Protein AF-X1I9Y3-F1 (afdb_monomer_lite)

Sequence (84 aa):
KSVVFFTPRRIAVLFRKMEDYEKRMPKRIYGPPADMAFDNNGKPTSAAIGFAKSYNKVPSDLKIAIKKDKKVCYLEIKEKPKQT

pLDDT: mean 76.44, std 8.78, range [50.75, 90.88]

Organism: NCBI:txid412755

Secondary structure (DSSP, 8-state):
-PPP----S------S---SS--PPPEEEEEEEHHHHB-TTSPBPHHHHHHHHHTT--GGGPEEEEETTEEEEEEEE-PPPPP-

InterPro domains:
  IPR006194 Glycine-tRNA synthetase, heterodimeric [PTHR30075] (4-83)
  IPR015944 Glycine-tRNA ligase, beta subunit [PF02092] (4-83)

Structure (mmCIF, N/CA/C/O backbone):
data_AF-X1I9Y3-F1
#
_entry.id   AF-X1I9Y3-F1
#
loop_
_atom_site.group_PDB
_atom_site.id
_atom_site.type_symbol
_atom_site.label_atom_id
_atom_site.label_alt_id
_atom_site.label_comp_id
_atom_site.label_asym_id
_atom_site.label_entity_id
_atom_site.label_seq_id
_atom_site.pdbx_PDB_ins_code
_atom_site.Cartn_x
_atom_site.Cartn_y
_atom_site.Cartn_z
_atom_site.occupancy
_atom_site.B_iso_or_equiv
_atom_site.auth_seq_id
_atom_site.auth_comp_id
_atom_site.auth_asym_id
_atom_site.auth_atom_id
_atom_site.pdbx_PDB_model_num
ATOM 1 N N . LYS A 1 1 ? -5.551 -36.046 -22.937 1.00 54.94 1 LYS A N 1
ATOM 2 C CA . LYS A 1 1 ? -4.663 -34.858 -23.021 1.00 54.94 1 LYS A CA 1
ATOM 3 C C . LYS A 1 1 ? -3.304 -35.253 -22.466 1.00 54.94 1 LYS A C 1
ATOM 5 O O . LYS A 1 1 ? -3.236 -35.548 -21.283 1.00 54.94 1 LYS A O 1
ATOM 10 N N . SER A 1 2 ? -2.265 -35.326 -23.293 1.00 60.84 2 SER A N 1
ATOM 11 C CA . SER A 1 2 ? -0.899 -35.586 -22.827 1.00 60.84 2 SER A CA 1
ATOM 12 C C . SER A 1 2 ? -0.226 -34.263 -22.468 1.00 60.84 2 SER A C 1
ATOM 14 O O . SER A 1 2 ? -0.187 -33.349 -23.290 1.00 60.84 2 SER A O 1
ATOM 16 N N . VAL A 1 3 ? 0.272 -34.153 -21.239 1.00 69.25 3 VAL A N 1
ATOM 17 C CA . VAL A 1 3 ? 1.107 -33.028 -20.804 1.00 69.25 3 VAL A CA 1
ATOM 18 C C . VAL A 1 3 ? 2.556 -33.421 -21.073 1.00 69.25 3 VAL A C 1
ATOM 20 O O . VAL A 1 3 ? 3.005 -34.459 -20.596 1.00 69.25 3 VAL A O 1
ATOM 23 N N . VAL A 1 4 ? 3.262 -32.633 -21.882 1.00 77.00 4 VAL A N 1
ATOM 24 C CA . VAL A 1 4 ? 4.664 -32.879 -22.242 1.00 77.00 4 VAL A CA 1
ATOM 25 C C . VAL A 1 4 ? 5.547 -31.943 -21.425 1.00 77.00 4 VAL A C 1
ATOM 27 O O . VAL A 1 4 ? 5.361 -30.729 -21.464 1.00 77.00 4 VAL A O 1
ATOM 30 N N . PHE A 1 5 ? 6.507 -32.510 -20.695 1.00 81.06 5 PHE A N 1
ATOM 31 C CA . PHE A 1 5 ? 7.518 -31.774 -19.934 1.00 81.06 5 PHE A CA 1
ATOM 32 C C . PHE A 1 5 ? 8.893 -31.965 -20.581 1.00 81.06 5 PHE A C 1
ATOM 34 O O . PHE A 1 5 ? 9.200 -33.048 -21.074 1.00 81.06 5 PHE A O 1
ATOM 41 N N . PHE A 1 6 ? 9.718 -30.918 -20.578 1.00 85.44 6 PHE A N 1
ATOM 42 C CA . PHE A 1 6 ? 11.070 -30.926 -21.143 1.00 85.44 6 PHE A CA 1
ATOM 43 C C . PHE A 1 6 ? 12.030 -30.128 -20.252 1.00 85.44 6 PHE A C 1
ATOM 45 O O . PHE A 1 6 ? 11.629 -29.155 -19.616 1.00 85.44 6 PHE A O 1
ATOM 52 N N . THR A 1 7 ? 13.308 -30.507 -20.254 1.00 82.50 7 THR A N 1
ATOM 53 C CA . THR A 1 7 ? 14.405 -29.832 -19.538 1.00 82.50 7 THR A CA 1
ATOM 54 C C . THR A 1 7 ? 15.453 -29.318 -20.536 1.00 82.50 7 THR A C 1
ATOM 56 O O . THR A 1 7 ? 16.524 -29.909 -20.694 1.00 82.50 7 THR A O 1
ATOM 59 N N . PRO A 1 8 ? 15.164 -28.237 -21.285 1.00 89.56 8 PRO A N 1
ATOM 60 C CA . PRO A 1 8 ? 16.099 -27.724 -22.279 1.00 89.56 8 PRO A CA 1
ATOM 61 C C . PRO A 1 8 ? 17.396 -27.248 -21.612 1.00 89.56 8 PRO A C 1
ATOM 63 O O . PRO A 1 8 ? 17.383 -26.507 -20.632 1.00 89.56 8 PRO A O 1
ATOM 66 N N . ARG A 1 9 ? 18.539 -27.637 -22.187 1.00 90.88 9 ARG A N 1
ATOM 67 C CA . ARG A 1 9 ? 19.875 -27.278 -21.681 1.00 90.88 9 ARG A CA 1
ATOM 68 C C . ARG A 1 9 ? 20.165 -25.768 -21.760 1.00 90.88 9 ARG A C 1
ATOM 70 O O . ARG A 1 9 ? 21.090 -25.317 -21.090 1.00 90.88 9 ARG A O 1
ATOM 77 N N . ARG A 1 10 ? 19.417 -24.989 -22.561 1.00 89.06 10 ARG A N 1
ATOM 78 C CA . ARG A 1 10 ? 19.521 -23.518 -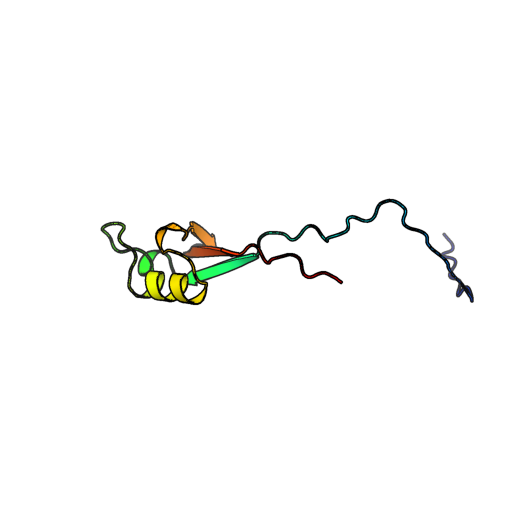22.667 1.00 89.06 10 ARG A CA 1
ATOM 79 C C . ARG A 1 10 ? 18.190 -22.881 -23.084 1.00 89.06 10 ARG A C 1
ATOM 81 O O . ARG A 1 10 ? 17.566 -23.342 -24.033 1.00 89.06 10 ARG A O 1
ATOM 88 N N . ILE A 1 11 ? 17.814 -21.790 -22.419 1.00 90.25 11 ILE A N 1
ATOM 89 C CA . ILE A 1 11 ? 16.694 -20.907 -22.779 1.00 90.25 11 ILE A CA 1
ATOM 90 C C . ILE A 1 11 ? 17.242 -19.474 -22.791 1.00 90.25 11 ILE A C 1
ATOM 92 O O . ILE A 1 11 ? 17.939 -19.087 -21.856 1.00 90.25 11 ILE A O 1
ATOM 96 N N . ALA A 1 12 ? 16.938 -18.694 -23.830 1.00 89.12 12 ALA A N 1
ATOM 97 C CA . ALA A 1 12 ? 17.260 -17.269 -23.903 1.00 89.12 12 ALA A CA 1
ATOM 98 C C . ALA A 1 12 ? 15.979 -16.466 -24.163 1.00 89.12 12 ALA A C 1
ATOM 100 O O . ALA A 1 12 ? 15.196 -16.820 -25.043 1.00 89.12 12 ALA A O 1
ATOM 101 N N . VAL A 1 13 ? 15.766 -15.396 -23.395 1.00 88.50 13 VAL A N 1
ATOM 102 C CA . VAL A 1 13 ? 14.587 -14.524 -23.492 1.00 88.50 13 VAL A CA 1
ATOM 103 C C . VAL A 1 13 ? 15.062 -13.077 -23.574 1.00 88.50 13 VAL A C 1
ATOM 105 O O . VAL A 1 13 ? 15.874 -12.650 -22.759 1.00 88.50 13 VAL A O 1
ATOM 108 N N . LEU A 1 14 ? 14.563 -12.325 -24.559 1.00 87.12 14 LEU A N 1
ATOM 109 C CA . LEU A 1 14 ? 14.868 -10.906 -24.744 1.00 87.12 14 LEU A CA 1
ATOM 110 C C . LEU A 1 14 ? 13.607 -10.071 -24.513 1.00 87.12 14 LEU A C 1
ATOM 112 O O . LEU A 1 14 ? 12.665 -10.125 -25.306 1.00 87.12 14 LEU A O 1
ATOM 116 N N . PHE A 1 15 ? 13.616 -9.248 -23.470 1.00 84.88 15 PHE A N 1
ATOM 117 C CA . PHE A 1 15 ? 12.555 -8.282 -23.204 1.00 84.88 15 PHE A CA 1
ATOM 118 C C . PHE A 1 15 ? 12.928 -6.930 -23.820 1.00 84.88 15 PHE A C 1
ATOM 120 O O . PHE A 1 15 ? 13.925 -6.327 -23.444 1.00 84.88 15 PHE A O 1
ATOM 127 N N . ARG A 1 16 ? 12.138 -6.448 -24.789 1.00 81.12 16 ARG A N 1
ATOM 128 C CA . ARG A 1 16 ? 12.398 -5.171 -25.491 1.00 81.12 16 ARG A CA 1
ATOM 129 C C . ARG A 1 16 ? 11.777 -3.943 -24.815 1.00 81.12 16 ARG A C 1
ATOM 131 O O . ARG A 1 16 ? 12.122 -2.824 -25.165 1.00 81.12 16 ARG A O 1
ATOM 138 N N . LYS A 1 17 ? 10.807 -4.150 -23.923 1.00 78.44 17 LYS A N 1
ATOM 139 C CA . LYS A 1 17 ? 10.007 -3.098 -23.277 1.00 78.44 17 LYS A CA 1
ATOM 140 C C . LYS A 1 17 ? 9.794 -3.432 -21.803 1.00 78.44 17 LYS A C 1
ATOM 142 O O . LYS A 1 17 ? 8.674 -3.704 -21.381 1.00 78.44 17 LYS A O 1
ATOM 147 N N . MET A 1 18 ? 10.885 -3.500 -21.053 1.00 78.44 18 MET A N 1
ATOM 148 C CA . MET A 1 18 ? 10.813 -3.539 -19.597 1.00 78.44 18 MET A CA 1
ATOM 149 C C . MET A 1 18 ? 10.788 -2.091 -19.103 1.00 78.44 18 MET A C 1
ATOM 151 O O . MET A 1 18 ? 11.548 -1.272 -19.611 1.00 78.44 18 MET A O 1
ATOM 155 N N . GLU A 1 19 ? 9.883 -1.755 -18.185 1.00 76.44 19 GLU A N 1
ATOM 156 C CA . GLU A 1 19 ? 9.965 -0.465 -17.495 1.00 76.44 19 GLU A CA 1
ATOM 157 C C . GLU A 1 19 ? 11.245 -0.466 -16.639 1.00 76.44 19 GLU A C 1
ATOM 159 O O . GLU A 1 19 ? 11.528 -1.464 -15.976 1.00 76.44 19 GLU A O 1
ATOM 164 N N . ASP A 1 20 ? 12.001 0.640 -16.631 1.00 72.06 20 ASP A N 1
ATOM 165 C CA . ASP A 1 20 ? 13.239 0.780 -15.833 1.00 72.06 20 ASP A CA 1
ATOM 166 C C . ASP A 1 20 ? 12.992 0.615 -14.322 1.00 72.06 20 ASP A C 1
ATOM 168 O O . ASP A 1 20 ? 13.913 0.390 -13.535 1.00 72.06 20 ASP A O 1
ATOM 172 N N . TYR A 1 21 ? 11.727 0.727 -13.911 1.00 68.25 21 TYR A N 1
ATOM 173 C CA . TYR A 1 21 ? 11.283 0.597 -12.538 1.00 68.25 21 TYR A CA 1
ATOM 174 C C . TYR A 1 21 ? 10.002 -0.226 -12.477 1.00 68.25 21 TYR A C 1
ATOM 176 O O . TYR A 1 21 ? 9.078 -0.038 -13.265 1.00 68.25 21 TYR A O 1
ATOM 184 N N . GLU A 1 22 ? 9.904 -1.090 -11.474 1.00 71.94 22 GLU A N 1
ATOM 185 C CA . GLU A 1 22 ? 8.640 -1.722 -11.122 1.00 71.94 22 GLU A CA 1
ATOM 186 C C . GLU A 1 22 ? 7.637 -0.656 -10.646 1.00 71.94 22 GLU A C 1
ATOM 188 O O . GLU A 1 22 ? 7.974 0.198 -9.815 1.00 71.94 22 GLU A O 1
ATOM 193 N N . LYS A 1 23 ? 6.390 -0.709 -11.138 1.00 66.69 23 LYS A N 1
ATOM 194 C CA . LYS A 1 23 ? 5.280 0.119 -10.634 1.00 66.69 23 LYS A CA 1
ATOM 195 C C . LYS A 1 23 ? 5.046 -0.163 -9.153 1.00 66.69 23 LYS A C 1
ATOM 197 O O . LYS A 1 23 ? 4.261 -1.033 -8.782 1.00 66.69 23 LYS A O 1
ATOM 202 N N . ARG A 1 24 ? 5.704 0.603 -8.284 1.00 66.12 24 ARG A N 1
ATOM 203 C CA . ARG A 1 24 ? 5.492 0.504 -6.841 1.00 66.12 24 ARG A CA 1
ATOM 204 C C . ARG A 1 24 ? 4.137 1.086 -6.480 1.00 66.12 24 ARG A C 1
ATOM 206 O O . ARG A 1 24 ? 3.876 2.276 -6.659 1.00 66.12 24 ARG A O 1
ATOM 213 N N . MET A 1 25 ? 3.282 0.239 -5.924 1.00 70.56 25 MET A N 1
ATOM 214 C CA . MET A 1 25 ? 2.072 0.700 -5.262 1.00 70.56 25 MET A CA 1
ATOM 215 C C . MET A 1 25 ? 2.459 1.484 -3.998 1.00 70.56 25 MET A C 1
ATOM 217 O O . MET A 1 25 ? 3.380 1.072 -3.286 1.00 70.56 25 MET A O 1
ATOM 221 N N . PRO A 1 26 ? 1.785 2.608 -3.696 1.00 71.00 26 PRO A N 1
ATOM 222 C CA . PRO A 1 26 ? 2.035 3.341 -2.463 1.00 71.00 26 PRO A CA 1
ATOM 223 C C . PRO A 1 26 ? 1.791 2.417 -1.268 1.00 71.00 26 PRO A C 1
ATOM 225 O O . PRO A 1 26 ? 0.713 1.834 -1.121 1.00 71.00 26 PRO A O 1
ATOM 228 N N . LYS A 1 27 ? 2.794 2.277 -0.398 1.00 78.38 27 LYS A N 1
ATOM 229 C CA . LYS A 1 27 ? 2.665 1.451 0.800 1.00 78.38 27 LYS A CA 1
ATOM 230 C C . LYS A 1 27 ? 1.850 2.224 1.829 1.00 78.38 27 LYS A C 1
ATOM 232 O O . LYS A 1 27 ? 2.243 3.309 2.258 1.00 78.38 27 LYS A O 1
ATOM 237 N N . ARG A 1 28 ? 0.709 1.659 2.223 1.00 83.94 28 ARG A N 1
ATOM 238 C CA . ARG A 1 28 ? -0.119 2.187 3.313 1.00 83.94 28 ARG A CA 1
ATOM 239 C C . ARG A 1 28 ? 0.402 1.660 4.640 1.00 83.94 28 ARG A C 1
ATOM 241 O O . ARG A 1 28 ? 0.358 0.455 4.887 1.00 83.94 28 ARG A O 1
ATOM 248 N N . ILE A 1 29 ? 0.875 2.559 5.490 1.00 82.38 29 ILE A N 1
ATOM 249 C CA . ILE A 1 29 ? 1.282 2.238 6.854 1.00 82.38 29 ILE A CA 1
ATOM 250 C C . ILE A 1 29 ? 0.161 2.645 7.791 1.00 82.38 29 ILE A C 1
ATOM 252 O O . I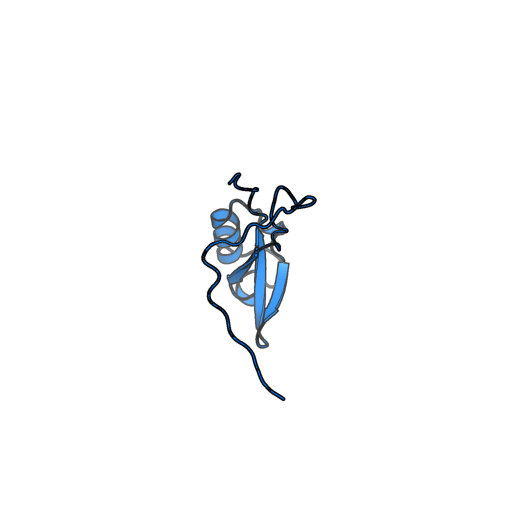LE A 1 29 ? -0.191 3.817 7.867 1.00 82.38 29 ILE A O 1
ATOM 256 N N . TYR A 1 30 ? -0.395 1.662 8.489 1.00 83.50 30 TYR A N 1
ATOM 257 C CA . TYR A 1 30 ? -1.454 1.870 9.466 1.00 83.50 30 TYR A CA 1
ATOM 258 C C . TYR A 1 30 ? -0.847 2.258 10.813 1.00 83.50 30 TYR A C 1
ATOM 260 O O . TYR A 1 30 ? 0.142 1.669 11.245 1.00 83.50 30 TYR A O 1
ATOM 268 N N . GLY A 1 31 ? -1.447 3.253 11.447 1.00 81.19 31 GLY A N 1
ATOM 269 C CA . GLY A 1 31 ? -1.055 3.797 12.735 1.00 81.19 31 GLY A CA 1
ATOM 270 C C . GLY A 1 31 ? -2.135 3.588 13.796 1.00 81.19 31 GLY A C 1
ATOM 271 O O . GLY A 1 31 ? -2.849 2.582 13.751 1.00 81.19 31 GLY A O 1
ATOM 272 N N . PRO A 1 32 ? -2.246 4.513 14.766 1.00 81.50 32 PRO A N 1
ATOM 273 C CA . PRO A 1 32 ? -3.190 4.378 15.867 1.00 81.50 32 PRO A CA 1
ATOM 274 C C . PRO A 1 32 ? -4.657 4.409 15.387 1.00 81.50 32 PRO A C 1
ATOM 276 O O . PRO A 1 32 ? -4.951 4.898 14.287 1.00 81.50 32 PRO A O 1
ATOM 279 N N . PRO A 1 33 ? -5.593 3.889 16.206 1.00 81.94 33 PRO A N 1
ATOM 280 C CA . PRO A 1 33 ? -7.025 4.053 15.975 1.00 81.94 33 PRO A CA 1
ATOM 281 C C . PRO A 1 33 ? -7.377 5.530 15.785 1.00 81.94 33 PRO A C 1
ATOM 283 O O . PRO A 1 33 ? -6.807 6.388 16.458 1.00 81.94 33 PRO A O 1
ATOM 286 N N . ALA A 1 34 ? -8.324 5.832 14.898 1.00 76.25 34 ALA A N 1
ATOM 287 C CA . ALA A 1 34 ? -8.717 7.210 14.609 1.00 76.25 34 ALA A CA 1
ATOM 288 C C . ALA A 1 34 ? -9.251 7.928 15.855 1.00 76.25 34 ALA A C 1
ATOM 290 O O . ALA A 1 34 ? -8.951 9.102 16.040 1.00 76.25 34 ALA A O 1
ATOM 291 N N . ASP A 1 35 ? -9.936 7.193 16.736 1.00 74.88 35 ASP A N 1
ATOM 292 C CA . ASP A 1 35 ? -10.467 7.698 18.009 1.00 74.88 35 ASP A CA 1
ATOM 293 C C . ASP A 1 35 ? -9.358 8.144 18.975 1.00 74.88 35 ASP A C 1
ATOM 295 O O . ASP A 1 35 ? -9.576 8.990 19.831 1.00 74.88 35 ASP A O 1
ATOM 299 N N . MET A 1 36 ? -8.151 7.586 18.834 1.00 74.31 36 MET A N 1
ATOM 300 C CA . MET A 1 36 ? -6.968 8.009 19.589 1.00 74.31 36 MET A CA 1
ATOM 301 C C . MET A 1 36 ? -6.097 9.002 18.823 1.00 74.31 36 MET A C 1
ATOM 303 O O . MET A 1 36 ? -5.208 9.605 19.417 1.00 74.31 36 MET A O 1
ATOM 307 N N . ALA A 1 37 ? -6.276 9.128 17.510 1.00 73.12 37 ALA A N 1
ATOM 308 C CA . ALA A 1 37 ? -5.453 9.973 16.654 1.00 73.12 37 ALA A CA 1
ATOM 309 C C . ALA A 1 37 ? -5.998 11.403 16.550 1.00 73.12 37 ALA A C 1
ATOM 311 O O . ALA A 1 37 ? -5.214 12.339 16.399 1.00 73.12 37 ALA A O 1
ATOM 312 N N . PHE A 1 38 ? -7.316 11.571 16.653 1.00 75.94 38 PHE A N 1
ATOM 313 C CA . PHE A 1 38 ? -7.984 12.865 16.615 1.00 75.94 38 PHE A CA 1
ATOM 314 C C . PHE A 1 38 ? -8.864 13.031 17.849 1.00 75.94 38 PHE A C 1
ATOM 316 O O . PHE A 1 38 ? -9.714 12.189 18.122 1.00 75.94 38 PHE A O 1
ATOM 323 N N . ASP A 1 39 ? -8.674 14.132 18.572 1.00 75.88 39 ASP A N 1
ATOM 324 C CA . ASP A 1 39 ? -9.582 14.519 19.651 1.00 75.88 39 ASP A CA 1
ATOM 325 C C . ASP A 1 39 ? -10.934 14.990 19.091 1.00 75.88 39 ASP A C 1
ATOM 327 O O . ASP A 1 39 ? -11.052 15.345 17.915 1.00 75.88 39 ASP A O 1
ATOM 331 N N . ASN A 1 40 ? -11.942 15.113 19.961 1.00 69.69 40 ASN A N 1
ATOM 332 C CA . ASN A 1 40 ? -13.289 15.615 19.631 1.00 69.69 40 ASN A CA 1
ATOM 333 C C . ASN A 1 40 ? -13.313 16.995 18.937 1.00 69.69 40 ASN A C 1
ATOM 335 O O . ASN A 1 40 ? -14.301 17.347 18.302 1.00 69.69 40 ASN A O 1
ATOM 339 N N . ASN A 1 41 ? -12.222 17.763 19.023 1.00 65.12 41 ASN A N 1
ATOM 340 C CA . ASN A 1 41 ? -12.045 19.053 18.346 1.00 65.12 41 ASN A CA 1
ATOM 341 C C . ASN A 1 41 ? -11.373 18.948 16.961 1.00 65.12 41 ASN A C 1
ATOM 343 O O . ASN A 1 41 ? -10.982 19.967 16.393 1.00 65.12 41 ASN A O 1
ATOM 347 N N . GLY A 1 42 ? -11.157 17.737 16.437 1.00 67.50 42 GLY A N 1
ATOM 348 C CA . GLY A 1 42 ? -10.453 17.504 15.171 1.00 67.50 42 GLY A CA 1
ATOM 349 C C . GLY A 1 42 ? -8.949 17.795 15.232 1.00 67.50 42 GLY A C 1
ATOM 350 O O . GLY A 1 42 ? -8.292 17.861 14.193 1.00 67.50 42 GLY A O 1
ATOM 351 N N . LYS A 1 43 ? -8.386 17.980 16.435 1.00 76.25 43 LYS A N 1
ATOM 352 C CA . LYS A 1 43 ? -6.951 18.219 16.632 1.00 76.25 43 LYS A CA 1
ATOM 353 C C . LYS A 1 43 ? -6.195 16.886 16.706 1.00 76.25 43 LYS A C 1
ATOM 355 O O . LYS A 1 43 ? -6.672 15.972 17.378 1.00 76.25 43 LYS A O 1
ATOM 360 N N . PRO A 1 44 ? -5.029 16.762 16.045 1.00 79.06 44 PRO A N 1
ATOM 361 C CA . PRO A 1 44 ? -4.204 15.567 16.142 1.00 79.06 44 PRO A CA 1
ATOM 362 C C . PRO A 1 44 ? -3.635 15.427 17.557 1.00 79.06 44 PRO A C 1
ATOM 364 O O . PRO A 1 44 ? -3.067 16.375 18.103 1.00 79.06 44 PRO A O 1
ATOM 367 N N . THR A 1 45 ? -3.768 14.240 18.138 1.00 83.75 45 THR A N 1
ATOM 368 C CA . THR A 1 45 ? -3.251 13.932 19.477 1.00 83.75 45 THR A CA 1
ATOM 369 C C . THR A 1 45 ? -1.733 13.723 19.460 1.00 83.75 45 THR A C 1
ATOM 371 O O . THR A 1 45 ? -1.103 13.590 18.405 1.00 83.75 45 THR A O 1
ATOM 374 N N . SER A 1 46 ? -1.120 13.611 20.641 1.00 81.44 46 SER A N 1
ATOM 375 C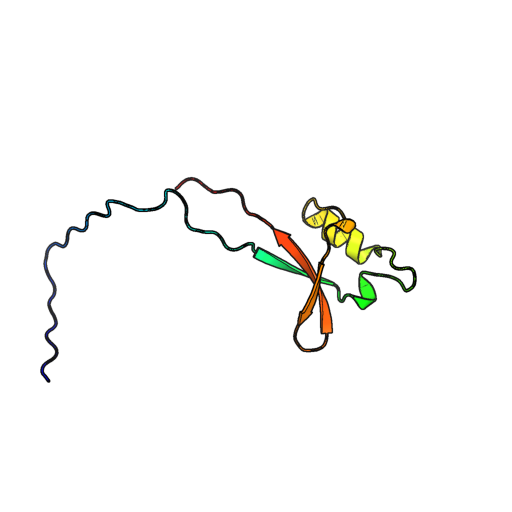 CA . SER A 1 46 ? 0.299 13.249 20.780 1.00 81.44 46 SER A CA 1
ATOM 376 C C . SER A 1 46 ? 0.655 11.937 20.063 1.00 81.44 46 SER A C 1
ATOM 378 O O . SER A 1 46 ? 1.743 11.829 19.495 1.00 81.44 46 SER A O 1
ATOM 380 N N . ALA A 1 47 ? -0.273 10.972 20.008 1.00 80.06 47 ALA A N 1
ATOM 381 C CA . ALA A 1 47 ? -0.100 9.709 19.291 1.00 80.06 47 ALA A CA 1
ATOM 382 C C . ALA A 1 47 ? -0.037 9.911 17.768 1.00 80.06 47 ALA A C 1
ATOM 384 O O . ALA A 1 47 ? 0.836 9.349 17.105 1.00 80.06 47 ALA A O 1
ATOM 385 N N . ALA A 1 48 ? -0.916 10.751 17.212 1.00 80.81 48 ALA A N 1
ATOM 386 C CA . ALA A 1 48 ? -0.891 11.112 15.794 1.00 80.81 48 ALA A CA 1
ATOM 387 C C . ALA A 1 48 ? 0.373 11.903 15.425 1.00 80.81 48 ALA A C 1
ATOM 389 O O . ALA A 1 48 ? 0.993 11.636 14.394 1.00 80.81 48 ALA A O 1
ATOM 390 N N . ILE A 1 49 ? 0.792 12.831 16.290 1.00 82.50 49 ILE A N 1
ATOM 391 C CA . ILE A 1 49 ? 2.000 13.641 16.097 1.00 82.50 49 ILE A CA 1
ATOM 392 C C . ILE A 1 49 ? 3.256 12.767 16.124 1.00 82.50 49 ILE A C 1
ATOM 394 O O . ILE A 1 49 ? 4.095 12.869 15.228 1.00 82.50 49 ILE A O 1
ATOM 398 N N . GLY A 1 50 ? 3.378 11.875 17.112 1.00 83.25 50 GLY A N 1
ATOM 399 C CA . GLY A 1 50 ? 4.497 10.938 17.212 1.00 83.25 50 GLY A CA 1
ATOM 400 C C . GLY A 1 50 ? 4.564 9.983 16.020 1.00 83.25 50 GLY A C 1
ATOM 401 O O . GLY A 1 50 ? 5.635 9.783 15.444 1.00 83.25 50 GLY A O 1
ATOM 402 N N . PHE A 1 51 ? 3.411 9.462 15.590 1.00 84.75 51 PHE A N 1
ATOM 403 C CA . PHE A 1 51 ? 3.318 8.599 14.417 1.00 84.75 51 PHE A CA 1
ATOM 404 C C . PHE A 1 51 ? 3.736 9.335 13.136 1.00 84.75 51 PHE A C 1
ATOM 406 O O . PHE A 1 51 ? 4.592 8.841 12.406 1.00 84.75 51 PHE A O 1
ATOM 413 N N . ALA A 1 52 ? 3.232 10.547 12.893 1.00 84.44 52 ALA A N 1
ATOM 414 C CA . ALA A 1 52 ? 3.622 11.343 11.730 1.00 84.44 52 ALA A CA 1
ATOM 415 C C . ALA A 1 52 ? 5.127 11.679 11.738 1.00 84.44 52 ALA A C 1
ATOM 417 O O . ALA A 1 52 ? 5.813 11.481 10.731 1.00 84.44 52 ALA A O 1
ATOM 418 N N . LYS A 1 53 ? 5.669 12.074 12.899 1.00 83.94 53 LYS A N 1
ATOM 419 C CA . LYS A 1 53 ? 7.098 12.375 13.073 1.00 83.94 53 LYS A CA 1
ATOM 420 C C . LYS A 1 53 ? 7.989 11.162 12.793 1.00 83.94 53 LYS A C 1
ATOM 422 O O . LYS A 1 53 ? 9.027 11.323 12.159 1.00 83.94 53 LYS A O 1
ATOM 427 N N . SER A 1 54 ? 7.573 9.955 13.187 1.00 81.06 54 SER A N 1
ATOM 428 C CA . SER A 1 54 ? 8.336 8.719 12.930 1.00 81.06 54 SER A CA 1
ATOM 429 C C . SER A 1 54 ? 8.529 8.409 11.439 1.00 81.06 54 SER A C 1
ATOM 431 O O . SER A 1 54 ? 9.507 7.768 11.064 1.00 81.06 54 SER A O 1
ATOM 433 N N . TYR A 1 55 ? 7.644 8.927 10.580 1.00 80.44 55 TYR A N 1
ATOM 434 C CA . TYR A 1 55 ? 7.713 8.779 9.125 1.00 80.44 55 TYR A CA 1
ATOM 435 C C . TYR A 1 55 ? 8.123 10.070 8.399 1.00 80.44 55 TYR A C 1
ATOM 437 O O . TYR A 1 55 ? 7.983 10.145 7.178 1.00 80.44 55 TYR A O 1
ATOM 445 N N . ASN A 1 56 ? 8.637 11.078 9.121 1.00 79.31 56 ASN A N 1
ATOM 446 C CA . ASN A 1 56 ? 8.969 12.407 8.584 1.00 79.31 56 ASN A CA 1
ATOM 447 C C . ASN A 1 56 ? 7.795 13.058 7.822 1.00 79.31 56 ASN A C 1
ATOM 449 O O . ASN A 1 56 ? 7.975 13.660 6.761 1.00 79.31 56 ASN A O 1
ATOM 453 N N . LYS A 1 57 ? 6.574 12.904 8.345 1.00 81.81 57 LYS A N 1
ATOM 454 C CA . LYS A 1 57 ? 5.333 13.471 7.802 1.00 81.81 57 LYS A CA 1
ATOM 455 C C . LYS A 1 57 ? 4.683 14.434 8.787 1.00 81.81 57 LYS A C 1
ATOM 457 O O . LYS A 1 57 ? 4.988 14.436 9.979 1.00 81.81 57 LYS A O 1
ATOM 462 N N . VAL A 1 58 ? 3.772 15.254 8.273 1.00 79.62 58 VAL A N 1
ATOM 463 C CA . VAL A 1 58 ? 2.982 16.193 9.076 1.00 79.62 58 VAL A CA 1
ATOM 464 C C . VAL A 1 58 ? 1.700 15.486 9.536 1.00 79.62 58 VAL A C 1
ATOM 466 O O . VAL A 1 58 ? 1.161 14.679 8.780 1.00 79.62 58 VAL A O 1
ATOM 469 N N . PRO A 1 59 ? 1.161 15.770 10.737 1.00 73.31 59 PRO A N 1
ATOM 470 C CA . PRO A 1 59 ? -0.117 15.202 11.177 1.00 73.31 59 PRO A CA 1
ATOM 471 C C . PRO A 1 59 ? -1.280 15.468 10.208 1.00 73.31 59 PRO A C 1
ATOM 473 O O . PRO A 1 59 ? -2.213 14.676 10.138 1.00 73.31 59 PRO A O 1
ATOM 476 N N . SER A 1 60 ? -1.206 16.539 9.415 1.00 77.31 60 SER A N 1
ATOM 477 C CA . SER A 1 60 ? -2.176 16.855 8.360 1.00 77.31 60 SER A CA 1
ATOM 478 C C . SER A 1 60 ? -2.172 15.867 7.183 1.00 77.31 60 SER A C 1
ATOM 480 O O . SER A 1 60 ? -3.158 15.800 6.459 1.00 77.31 60 SER A O 1
ATOM 482 N N . ASP A 1 61 ? -1.102 15.085 6.992 1.00 76.31 61 ASP A N 1
ATOM 483 C CA . ASP A 1 61 ? -1.016 14.058 5.939 1.00 76.31 61 ASP A CA 1
ATOM 484 C C . ASP A 1 61 ? -1.693 12.731 6.341 1.00 76.31 61 ASP A C 1
ATOM 486 O O . ASP A 1 61 ? -1.740 11.784 5.547 1.00 76.31 61 ASP A O 1
ATOM 490 N N . LEU A 1 62 ? -2.192 12.628 7.579 1.00 78.69 62 LEU A N 1
ATOM 491 C CA . LEU A 1 62 ? -2.867 11.434 8.082 1.00 78.69 62 LEU A CA 1
ATOM 492 C C . LEU A 1 62 ? -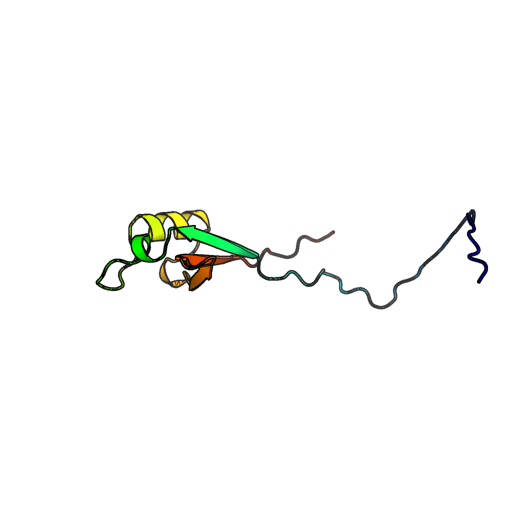4.229 11.268 7.411 1.00 78.69 62 LEU A C 1
ATOM 494 O O . LEU A 1 62 ? -5.103 12.126 7.507 1.00 78.69 62 LEU A O 1
ATOM 498 N N . LYS A 1 63 ? -4.439 10.113 6.780 1.00 79.62 63 LYS A N 1
ATOM 499 C CA . LYS A 1 63 ? -5.737 9.717 6.226 1.00 79.62 63 LYS A CA 1
ATOM 500 C C . LYS A 1 63 ? -6.411 8.724 7.162 1.00 79.62 63 LYS A C 1
ATOM 502 O O . LYS A 1 63 ? -5.740 7.938 7.823 1.00 79.62 63 LYS A O 1
ATOM 507 N N . ILE A 1 64 ? -7.739 8.717 7.204 1.00 79.44 64 ILE A N 1
ATOM 508 C CA . ILE A 1 64 ? -8.512 7.740 7.982 1.00 79.44 64 ILE A CA 1
ATOM 509 C C . ILE A 1 64 ? -9.075 6.695 7.016 1.00 79.44 64 ILE A C 1
ATOM 511 O O . ILE A 1 64 ? -9.632 7.040 5.977 1.00 79.44 64 ILE A O 1
ATOM 515 N N . ALA A 1 65 ? -8.913 5.413 7.338 1.00 79.62 65 ALA A N 1
ATOM 516 C CA . ALA A 1 65 ? -9.556 4.303 6.638 1.00 79.62 65 ALA A CA 1
ATOM 517 C C . ALA A 1 65 ? -10.257 3.384 7.636 1.00 79.62 65 ALA A C 1
ATOM 519 O O . ALA A 1 65 ? -9.852 3.267 8.791 1.00 79.62 65 ALA A O 1
ATOM 520 N N . ILE A 1 66 ? -11.293 2.694 7.170 1.00 77.44 66 ILE A N 1
ATOM 521 C CA . ILE A 1 66 ? -11.971 1.659 7.948 1.00 77.44 66 ILE A CA 1
ATOM 522 C C . ILE A 1 66 ? -11.275 0.333 7.647 1.00 77.44 66 ILE A C 1
ATOM 524 O O . ILE A 1 66 ? -11.154 -0.066 6.488 1.00 77.44 66 ILE A O 1
ATOM 528 N N . LYS A 1 67 ? -10.786 -0.346 8.685 1.00 72.88 67 LYS A N 1
ATOM 529 C CA . LYS A 1 67 ? -10.174 -1.672 8.569 1.00 72.88 67 LYS A CA 1
ATOM 530 C C . LYS A 1 67 ? -10.748 -2.564 9.663 1.00 72.88 67 LYS A C 1
ATOM 532 O O . LYS A 1 67 ? -10.551 -2.272 10.837 1.00 72.88 67 LYS A O 1
ATOM 537 N N . LYS A 1 68 ? -11.424 -3.654 9.272 1.00 67.25 68 LYS A N 1
ATOM 538 C CA . LYS A 1 68 ? -12.078 -4.602 10.199 1.00 67.25 68 LYS A CA 1
ATOM 539 C C . LYS A 1 68 ? -12.970 -3.876 11.226 1.00 67.25 68 LYS A C 1
ATOM 541 O O . LYS A 1 68 ? -12.736 -3.978 12.426 1.00 67.25 68 LYS A O 1
ATOM 546 N N . ASP A 1 69 ? -13.892 -3.054 10.724 1.00 74.94 69 ASP A N 1
ATOM 547 C CA . ASP A 1 69 ? -14.875 -2.268 11.495 1.00 74.94 69 ASP A CA 1
ATOM 548 C C . ASP A 1 69 ? -14.325 -1.204 12.459 1.00 74.94 69 ASP A C 1
ATOM 550 O O . ASP A 1 69 ? -15.092 -0.533 13.144 1.00 74.94 69 ASP A O 1
ATOM 554 N N . LYS A 1 70 ? -13.007 -0.967 12.475 1.00 73.38 70 LYS A N 1
ATOM 555 C CA . LYS A 1 70 ? -12.387 0.113 13.256 1.00 73.38 70 LYS A CA 1
ATOM 556 C C . LYS A 1 70 ? -11.837 1.199 12.339 1.00 73.38 70 LYS A C 1
ATOM 558 O O . LYS A 1 70 ? -11.224 0.909 11.307 1.00 73.38 70 LYS A O 1
ATOM 563 N N . LYS A 1 71 ? -12.039 2.462 12.721 1.00 78.19 71 LYS A N 1
ATOM 564 C CA . LYS A 1 71 ? -11.406 3.606 12.057 1.00 78.19 71 LYS A CA 1
ATOM 565 C C . LYS A 1 71 ? -9.933 3.632 12.458 1.00 78.19 71 LYS A C 1
ATOM 567 O O . LYS A 1 71 ? -9.611 3.672 13.641 1.00 78.19 71 LYS A O 1
ATOM 572 N N . VAL A 1 72 ? -9.034 3.592 11.483 1.00 81.44 72 VAL A N 1
ATOM 573 C CA . VAL A 1 72 ? -7.583 3.565 11.695 1.00 81.44 72 VAL A CA 1
ATOM 574 C C . VAL A 1 72 ? -6.934 4.629 10.821 1.00 81.44 72 VAL A C 1
ATOM 576 O O . VAL A 1 72 ? -7.277 4.774 9.644 1.00 81.44 72 VAL A O 1
ATOM 579 N N . CYS A 1 73 ? -5.986 5.370 11.384 1.00 80.12 73 CYS A N 1
ATOM 580 C CA . CYS A 1 73 ? -5.197 6.327 10.620 1.00 80.12 73 CYS A CA 1
ATOM 581 C C . CYS A 1 73 ? -4.122 5.610 9.804 1.00 80.12 73 CYS A C 1
ATOM 583 O O . CYS A 1 73 ? -3.527 4.640 10.267 1.00 80.12 73 CYS A O 1
ATOM 585 N N . TYR A 1 74 ? -3.847 6.076 8.592 1.00 81.25 74 TYR A N 1
ATOM 586 C CA . TYR A 1 74 ? -2.774 5.554 7.761 1.00 81.25 74 TYR A CA 1
ATOM 587 C C . TYR A 1 74 ? -2.030 6.669 7.026 1.00 81.25 74 TYR A C 1
ATOM 589 O O . TYR A 1 74 ? -2.584 7.728 6.729 1.00 81.25 74 TYR A O 1
ATOM 597 N N . LEU A 1 75 ? -0.761 6.401 6.722 1.00 81.12 75 LEU A N 1
ATOM 598 C CA . LEU A 1 75 ? 0.104 7.238 5.895 1.00 81.12 75 LEU A CA 1
ATOM 599 C C . LEU A 1 75 ? 0.453 6.492 4.607 1.00 81.12 75 LEU A C 1
ATOM 601 O O . LEU A 1 75 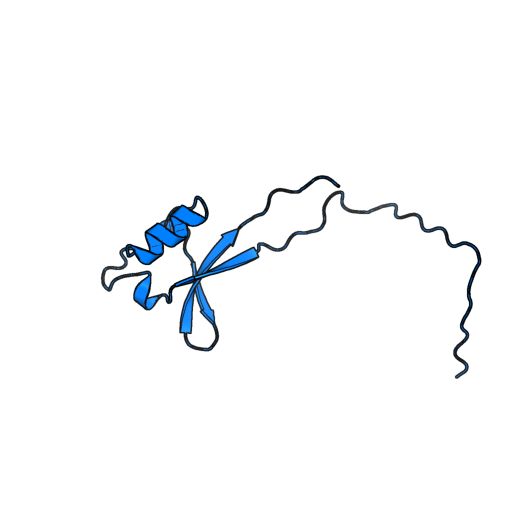? 0.708 5.286 4.623 1.00 81.12 75 LEU A O 1
ATOM 605 N N . GLU A 1 76 ? 0.478 7.213 3.489 1.00 78.62 76 GLU A N 1
ATOM 606 C CA . GLU A 1 76 ? 0.961 6.698 2.207 1.00 78.62 76 GLU A CA 1
ATOM 607 C C . GLU A 1 76 ? 2.426 7.088 2.031 1.00 78.62 76 GLU A C 1
ATOM 609 O O . GLU A 1 76 ? 2.761 8.262 1.855 1.00 78.62 76 GLU A O 1
ATOM 614 N N . ILE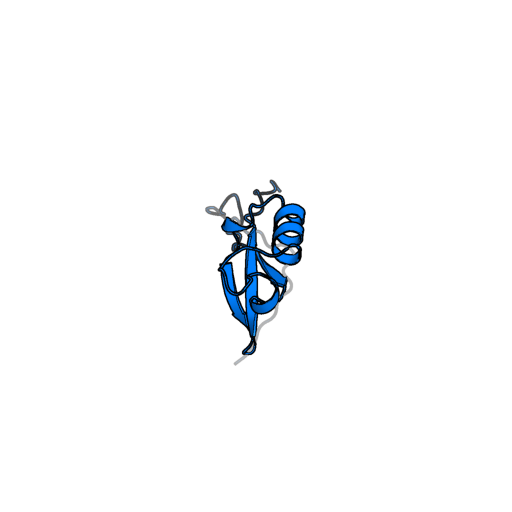 A 1 77 ? 3.310 6.092 2.075 1.00 76.50 77 ILE A N 1
ATOM 615 C CA . ILE A 1 77 ? 4.731 6.298 1.811 1.00 76.50 77 ILE A CA 1
ATOM 616 C C . ILE A 1 77 ? 5.012 5.920 0.364 1.00 76.50 77 ILE A C 1
ATOM 618 O O . ILE A 1 77 ? 4.810 4.780 -0.061 1.00 76.50 77 ILE A O 1
ATOM 622 N N . LYS A 1 78 ? 5.484 6.910 -0.396 1.00 70.38 78 LYS A N 1
ATOM 623 C CA . LYS A 1 78 ? 6.103 6.704 -1.703 1.00 70.38 78 LYS A CA 1
ATOM 624 C C . LYS A 1 78 ? 7.578 6.410 -1.462 1.00 70.38 78 LYS A C 1
ATOM 626 O O . LYS A 1 78 ? 8.345 7.319 -1.150 1.00 70.38 78 LYS A O 1
ATOM 631 N N . GLU A 1 79 ? 7.966 5.145 -1.546 1.00 63.66 79 GLU A N 1
ATOM 632 C CA . GLU A 1 79 ? 9.385 4.789 -1.548 1.00 63.66 79 GLU A CA 1
ATOM 633 C C . GLU A 1 79 ? 10.039 5.315 -2.833 1.00 63.66 79 GLU A C 1
ATOM 635 O O . GLU A 1 79 ? 9.471 5.194 -3.921 1.00 63.66 79 GLU A O 1
ATOM 640 N N . LYS A 1 80 ? 11.222 5.931 -2.704 1.00 57.44 80 LYS A N 1
ATOM 641 C CA . LYS A 1 80 ? 12.008 6.378 -3.861 1.00 57.44 80 LYS A CA 1
ATOM 642 C C . LYS A 1 80 ? 12.490 5.150 -4.649 1.00 57.44 80 LYS A C 1
ATOM 644 O O . LYS A 1 80 ? 12.828 4.142 -4.023 1.00 57.44 80 LYS A O 1
ATOM 649 N N . PRO A 1 81 ? 12.534 5.216 -5.991 1.00 55.41 81 PRO A N 1
ATOM 650 C CA . PRO A 1 81 ? 13.014 4.106 -6.802 1.00 55.41 81 PRO A CA 1
ATOM 651 C C . PRO A 1 81 ? 14.461 3.783 -6.415 1.00 55.41 81 PRO A C 1
ATOM 653 O O . PRO A 1 81 ? 15.327 4.656 -6.440 1.00 55.41 81 PRO A O 1
ATOM 656 N N . LYS A 1 82 ? 14.714 2.535 -6.015 1.00 55.53 82 LYS A N 1
ATOM 657 C CA . LYS A 1 82 ? 16.072 2.020 -5.835 1.00 55.53 82 LYS A CA 1
ATOM 658 C C . LYS A 1 82 ? 16.508 1.453 -7.183 1.00 55.53 82 LYS A C 1
ATOM 660 O O . LYS A 1 82 ? 15.861 0.536 -7.681 1.00 55.53 82 LYS A O 1
ATOM 665 N N . GLN A 1 83 ? 17.548 2.036 -7.770 1.00 51.06 83 GLN A N 1
ATOM 666 C CA . GLN A 1 83 ? 18.153 1.546 -9.007 1.00 51.06 83 GLN A CA 1
ATOM 667 C C . GLN A 1 83 ? 18.716 0.140 -8.744 1.00 51.06 83 GLN A C 1
ATOM 669 O O . GLN A 1 83 ? 19.403 -0.055 -7.737 1.00 51.06 83 GLN A O 1
ATOM 674 N N . THR A 1 84 ? 18.322 -0.832 -9.570 1.00 50.75 84 THR A N 1
ATOM 675 C CA . THR A 1 84 ? 18.880 -2.195 -9.555 1.00 50.75 84 THR A CA 1
ATOM 676 C C . THR A 1 84 ? 19.995 -2.274 -10.579 1.00 50.75 84 THR A C 1
ATOM 678 O O . THR A 1 84 ? 19.830 -1.637 -11.643 1.00 50.75 84 THR A O 1
#

Foldseek 3Di:
DDDDDDDDPDDDDDDPDDDQFDPDDFDKDWFAFPPQQADPVRDGDPRLCVVQVVVVHDSVQWDWDQDPNTIITIHGDDDDTDRD

Radius of gyration: 22.45 Å; chains: 1; bounding box: 35×55×46 Å